Protein AF-A0A8X7CUA0-F1 (afdb_monomer)

Organism: NCBI:txid2747483

Mean predicted aligned error: 17.03 Å

Radius of gyration: 25.64 Å; Cα contacts (8 Å, |Δi|>4): 196; chains: 1; bounding box: 88×48×53 Å

Solvent-accessible surface area (backbone atoms only — not comparable to full-atom values): 8768 Å² total; per-residue (Å²): 138,83,90,80,90,83,84,85,86,85,75,84,90,83,79,78,90,80,83,90,87,76,92,76,75,71,79,76,71,85,79,79,77,91,69,93,74,79,93,72,95,72,93,72,97,65,101,55,66,27,75,86,40,74,37,76,78,20,28,64,32,94,56,76,47,69,24,80,41,60,70,34,45,74,30,96,86,81,43,66,24,52,65,72,42,38,76,38,93,60,38,64,29,53,66,83,41,44,68,19,53,58,49,58,21,56,81,70,40,37,63,29,65,55,27,65,30,49,66,81,34,42,66,44,97,51,48,76,37,65,45,66,126

pLDDT: mean 70.56, std 21.65, range [30.67, 93.25]

Sequence (133 aa):
KYFLVLAVLPCLVLGVSSSQEERQQRYAGAEIIKGSHRFSKSIVQNSWSCNFITCKPGKCCNNDYCCPFPKGKCCPDRKCCPNGTQCCAGSCCPTGQECCGTGCCAKGFRCCGTWCCKKKQTCGAATYTCYGG

Structure (mmCIF, N/CA/C/O backbone):
data_AF-A0A8X7CUA0-F1
#
_entry.id   AF-A0A8X7CUA0-F1
#
loop_
_atom_site.group_PDB
_atom_site.id
_atom_site.type_symbol
_atom_site.label_atom_id
_atom_site.label_alt_id
_atom_site.label_comp_id
_atom_site.label_asym_id
_atom_site.label_entity_id
_atom_site.label_seq_id
_atom_site.pdbx_PDB_ins_code
_atom_site.Cartn_x
_atom_site.Cartn_y
_atom_site.Cartn_z
_atom_site.occupancy
_atom_site.B_iso_or_equiv
_atom_site.auth_seq_id
_atom_site.auth_comp_id
_atom_site.auth_asym_id
_atom_site.auth_atom_id
_atom_site.pdbx_PDB_model_num
ATOM 1 N N . LYS A 1 1 ? -63.153 13.378 -28.329 1.00 38.34 1 LYS A N 1
ATOM 2 C CA . LYS A 1 1 ? -62.336 12.535 -29.238 1.00 38.34 1 LYS A CA 1
ATOM 3 C C . LYS A 1 1 ? -60.895 12.604 -28.744 1.00 38.34 1 LYS A C 1
ATOM 5 O O . LYS A 1 1 ? -60.396 13.705 -28.581 1.00 38.34 1 LYS A O 1
ATOM 10 N N . TYR A 1 2 ? -60.327 11.454 -28.385 1.00 30.67 2 TYR A N 1
ATOM 11 C CA . TYR A 1 2 ? -58.962 11.278 -27.876 1.00 30.67 2 TYR A CA 1
ATOM 12 C C . TYR A 1 2 ? -57.903 11.303 -29.001 1.00 30.67 2 TYR A C 1
ATOM 14 O O . TYR A 1 2 ? -58.249 10.982 -30.136 1.00 30.67 2 TYR A O 1
ATOM 22 N N . PHE A 1 3 ? -56.640 11.538 -28.590 1.00 38.56 3 PHE A N 1
ATOM 23 C CA . PHE A 1 3 ? -55.341 11.298 -29.270 1.00 38.56 3 PHE A CA 1
ATOM 24 C C . PHE A 1 3 ? -54.978 12.251 -30.439 1.00 38.56 3 PHE A C 1
ATOM 26 O O . PHE A 1 3 ? -55.844 12.605 -31.221 1.00 38.56 3 PHE A O 1
ATOM 33 N N . LEU A 1 4 ? -53.739 12.734 -30.644 1.00 36.28 4 LEU A N 1
ATOM 34 C CA . LEU A 1 4 ? -52.402 12.229 -30.295 1.00 36.28 4 LEU A CA 1
ATOM 35 C C . LEU A 1 4 ? -51.344 13.367 -30.426 1.00 36.28 4 LEU A C 1
ATOM 37 O O . LEU A 1 4 ? -51.355 14.091 -31.413 1.00 36.28 4 LEU A O 1
ATOM 41 N N . VAL A 1 5 ? -50.470 13.485 -29.415 1.00 39.50 5 VAL A N 1
ATOM 42 C CA . VAL A 1 5 ? -49.018 13.808 -29.401 1.00 39.50 5 VAL A CA 1
ATOM 43 C C . VAL A 1 5 ? -48.431 14.709 -30.504 1.00 39.50 5 VAL A C 1
ATOM 45 O O . VAL A 1 5 ? -48.441 14.326 -31.664 1.00 39.50 5 VAL A O 1
ATOM 48 N N . LEU A 1 6 ? -47.726 15.781 -30.109 1.00 39.12 6 LEU A N 1
ATOM 49 C CA . LEU A 1 6 ? -46.366 16.082 -30.591 1.00 39.12 6 LEU A CA 1
ATOM 50 C C . LEU A 1 6 ? -45.629 17.031 -29.628 1.00 39.12 6 LEU A C 1
ATOM 52 O O . LEU A 1 6 ? -46.217 17.896 -28.986 1.00 39.12 6 LEU A O 1
ATOM 56 N N . ALA A 1 7 ? -44.338 16.748 -29.490 1.00 39.44 7 ALA A N 1
ATOM 57 C CA . ALA A 1 7 ? -43.413 17.137 -28.438 1.00 39.44 7 ALA A CA 1
ATOM 58 C C . ALA A 1 7 ? -43.254 18.648 -28.203 1.00 39.44 7 ALA A C 1
ATOM 60 O O . ALA A 1 7 ? -43.090 19.438 -29.131 1.00 39.44 7 ALA A O 1
ATOM 61 N N . VAL A 1 8 ? -43.190 19.013 -26.923 1.00 40.44 8 VAL A N 1
ATOM 62 C CA . VAL A 1 8 ? -42.728 20.319 -26.453 1.00 40.44 8 VAL A CA 1
ATOM 63 C C . VAL A 1 8 ? -41.202 20.340 -26.582 1.00 40.44 8 VAL A C 1
ATOM 65 O O . VAL A 1 8 ? -40.504 19.696 -25.803 1.00 40.44 8 VAL A O 1
ATOM 68 N N . LEU A 1 9 ? -40.685 21.061 -27.579 1.00 48.12 9 LEU A N 1
ATOM 69 C CA . LEU A 1 9 ? -39.328 21.606 -27.527 1.00 48.12 9 LEU A CA 1
ATOM 70 C C . LEU A 1 9 ? -39.331 22.827 -26.599 1.00 48.12 9 LEU A C 1
ATOM 72 O O . LEU A 1 9 ? -40.076 23.778 -26.835 1.00 48.12 9 LEU A O 1
ATOM 76 N N . PRO A 1 10 ? -38.485 22.809 -25.566 1.00 47.44 10 PRO A N 1
ATOM 77 C CA . PRO A 1 10 ? -37.616 23.953 -25.289 1.00 47.44 10 PRO A CA 1
ATOM 78 C C . PRO A 1 10 ? -36.246 23.448 -24.795 1.00 47.44 10 PRO A C 1
ATOM 80 O O . PRO A 1 10 ? -36.121 22.359 -24.258 1.00 47.44 10 PRO A O 1
ATOM 83 N N . CYS A 1 11 ? -35.124 24.128 -24.862 1.00 39.81 11 CYS A N 1
ATOM 84 C CA . CYS A 1 11 ? -34.686 25.377 -25.433 1.00 39.81 11 CYS A CA 1
ATOM 85 C C . CYS A 1 11 ? -33.154 25.269 -25.410 1.00 39.81 11 CYS A C 1
ATOM 87 O O . CYS A 1 11 ? -32.57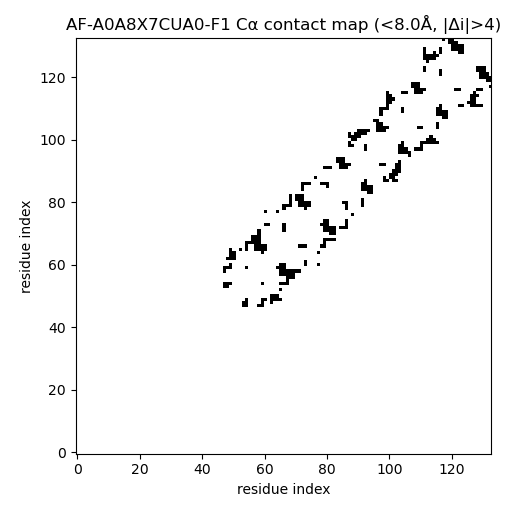7 24.490 -24.651 1.00 39.81 11 CYS A O 1
ATOM 89 N N . LEU A 1 12 ? -32.535 26.069 -26.267 1.00 43.78 12 LEU A N 1
ATOM 90 C CA . LEU A 1 12 ? -31.130 26.446 -26.306 1.00 43.78 12 LEU A CA 1
ATOM 91 C C . LEU A 1 12 ? -30.269 26.063 -25.087 1.00 43.78 12 LEU A C 1
ATOM 93 O O . LEU A 1 12 ? -30.472 26.529 -23.967 1.00 43.78 12 LEU A O 1
ATOM 97 N N . VAL A 1 13 ? -29.211 25.314 -25.387 1.00 43.22 13 VAL A N 1
ATOM 98 C CA . VAL A 1 13 ? -28.041 25.108 -24.536 1.00 43.22 13 VAL A CA 1
ATOM 99 C C . VAL A 1 13 ? -27.336 26.455 -24.323 1.00 43.22 13 VAL A C 1
ATOM 101 O O . VAL A 1 13 ? -26.606 26.927 -25.190 1.00 43.22 13 VAL A O 1
ATOM 104 N N . LEU A 1 14 ? -27.543 27.070 -23.158 1.00 48.09 14 LEU A N 1
ATOM 105 C CA . LEU A 1 14 ? -26.599 28.007 -22.547 1.00 48.09 14 LEU A CA 1
ATOM 106 C C . LEU A 1 14 ? -25.880 27.255 -21.423 1.00 48.09 14 LEU A C 1
ATOM 108 O O . LEU A 1 14 ? -26.391 27.141 -20.313 1.00 48.09 14 LEU A O 1
ATOM 112 N N . GLY A 1 15 ? -24.712 26.696 -21.737 1.00 38.94 15 GLY A N 1
ATOM 113 C CA . GLY A 1 15 ? -23.837 26.020 -20.781 1.00 38.94 15 GLY A CA 1
ATOM 114 C C . GLY A 1 15 ? -22.554 26.815 -20.587 1.00 38.94 15 GLY A C 1
ATOM 115 O O . GLY A 1 15 ? -21.642 26.736 -21.404 1.00 38.94 15 GLY A O 1
ATOM 116 N N . VAL A 1 16 ? -22.521 27.602 -19.514 1.00 38.09 16 VAL A N 1
ATOM 117 C CA . VAL A 1 16 ? -21.341 28.298 -18.998 1.00 38.09 16 VAL A CA 1
ATOM 118 C C . VAL A 1 16 ? -20.294 27.284 -18.520 1.00 38.09 16 VAL A C 1
ATOM 120 O O . VAL A 1 16 ? -20.612 26.243 -17.954 1.00 38.09 16 VAL A O 1
ATOM 123 N N . SER A 1 17 ? -19.042 27.650 -18.767 1.00 47.53 17 SER A N 1
ATOM 124 C CA . SER A 1 17 ? -17.762 27.143 -18.273 1.00 47.53 17 SER A CA 1
ATOM 125 C C . SER A 1 17 ? -17.792 26.359 -16.953 1.00 47.53 17 SER A C 1
ATOM 127 O O . SER A 1 17 ? -18.220 26.890 -15.932 1.00 47.53 17 SER A O 1
ATOM 129 N N . SER A 1 18 ? -17.178 25.172 -16.918 1.00 39.06 18 SER A N 1
ATOM 130 C CA . SER A 1 18 ? -16.205 24.784 -15.875 1.00 39.06 18 SER A CA 1
ATOM 131 C C . SER A 1 18 ? -15.651 23.367 -16.092 1.00 39.06 18 SER A C 1
ATOM 133 O O . SER A 1 18 ? -16.376 22.388 -16.162 1.00 39.06 18 SER A O 1
ATOM 135 N N . SER A 1 19 ? -14.326 23.312 -16.232 1.00 45.03 19 SER A N 1
ATOM 136 C CA . SER A 1 19 ? -13.386 22.399 -15.570 1.00 45.03 19 SER A CA 1
ATOM 137 C C . SER A 1 19 ? -13.763 20.931 -15.281 1.00 45.03 19 SER A C 1
ATOM 139 O O . SER A 1 19 ? -14.554 20.655 -14.393 1.00 45.03 19 SER A O 1
ATOM 141 N N . GLN A 1 20 ? -12.936 20.036 -15.847 1.00 50.25 20 GLN A N 1
ATOM 142 C CA . GLN A 1 20 ? -12.402 18.805 -15.223 1.00 50.25 20 GLN A CA 1
ATOM 143 C C . GLN A 1 20 ? -13.373 17.632 -14.968 1.00 50.25 20 GLN A C 1
ATOM 145 O O . GLN A 1 20 ? -13.850 17.462 -13.859 1.00 50.25 20 GLN A O 1
ATOM 150 N N . GLU A 1 21 ? -13.517 16.738 -15.948 1.00 41.78 21 GLU A N 1
ATOM 151 C CA . GLU A 1 21 ? -13.762 15.284 -15.804 1.00 41.78 21 GLU A CA 1
ATOM 152 C C . GLU A 1 21 ? -13.683 14.704 -17.237 1.00 41.78 21 GLU A C 1
ATOM 154 O O . GLU A 1 21 ? -14.128 15.349 -18.174 1.00 41.78 21 GLU A O 1
ATOM 159 N N . GLU A 1 22 ? -13.042 13.595 -17.599 1.00 39.75 22 GLU A N 1
ATOM 160 C CA . GLU A 1 22 ? -12.642 12.401 -16.876 1.00 39.75 22 GLU A CA 1
ATOM 161 C C . GLU A 1 22 ? -11.324 11.884 -17.485 1.00 39.75 22 GLU A C 1
ATOM 163 O O . GLU A 1 22 ? -11.277 11.421 -18.629 1.00 39.75 22 GLU A O 1
ATOM 168 N N . ARG A 1 23 ? -10.222 11.880 -16.724 1.00 33.84 23 ARG A N 1
ATOM 169 C CA . ARG A 1 23 ? -9.060 11.044 -17.068 1.00 33.84 23 ARG A CA 1
ATOM 170 C C . ARG A 1 23 ? -9.357 9.617 -16.620 1.00 33.84 23 ARG A C 1
ATOM 172 O O . ARG A 1 23 ? -8.696 9.078 -15.736 1.00 33.84 23 ARG A O 1
ATOM 179 N N . GLN A 1 24 ? -10.361 9.003 -17.236 1.00 39.66 24 GLN A N 1
ATOM 180 C CA . GLN A 1 24 ? -10.606 7.578 -17.108 1.00 39.66 24 GLN A CA 1
ATOM 181 C C . GLN A 1 24 ? -9.545 6.853 -17.939 1.00 39.66 24 GLN A C 1
ATOM 183 O O . GLN A 1 24 ? -9.755 6.444 -19.080 1.00 39.66 24 GLN A O 1
ATOM 188 N N . GLN A 1 25 ? -8.343 6.742 -17.370 1.00 40.06 25 GLN A N 1
ATOM 189 C CA . GLN A 1 25 ? -7.322 5.832 -17.865 1.00 40.06 25 GLN A CA 1
ATOM 190 C C . GLN A 1 25 ? -7.816 4.415 -17.599 1.00 40.06 25 GLN A C 1
ATOM 192 O O . GLN A 1 25 ? -7.551 3.809 -16.563 1.00 40.06 25 GLN A O 1
ATOM 197 N N . ARG A 1 26 ? -8.584 3.914 -18.570 1.00 34.75 26 ARG A N 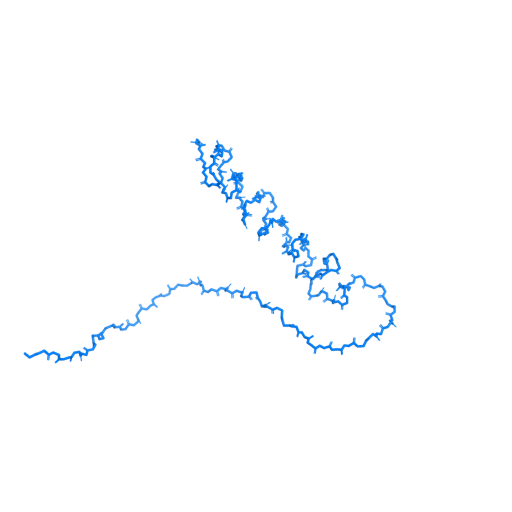1
ATOM 198 C CA . ARG A 1 26 ? -8.809 2.495 -18.790 1.00 34.75 26 ARG A CA 1
ATOM 199 C C . ARG A 1 26 ? -7.446 1.822 -18.715 1.00 34.75 26 ARG A C 1
ATOM 201 O O . ARG A 1 26 ? -6.561 2.104 -19.522 1.00 34.75 26 ARG A O 1
ATOM 208 N N . TYR A 1 27 ? -7.279 0.969 -17.714 1.00 43.19 27 TYR A N 1
ATOM 209 C CA . TYR A 1 27 ? -6.225 -0.026 -17.697 1.00 43.19 27 TYR A CA 1
ATOM 210 C C . TYR A 1 27 ? -6.426 -0.866 -18.951 1.00 43.19 27 TYR A C 1
ATOM 212 O O . TYR A 1 27 ? -7.354 -1.672 -19.024 1.00 43.19 27 TYR A O 1
ATOM 220 N N . ALA A 1 28 ? -5.626 -0.574 -19.975 1.00 37.59 28 ALA A N 1
ATOM 221 C CA . AL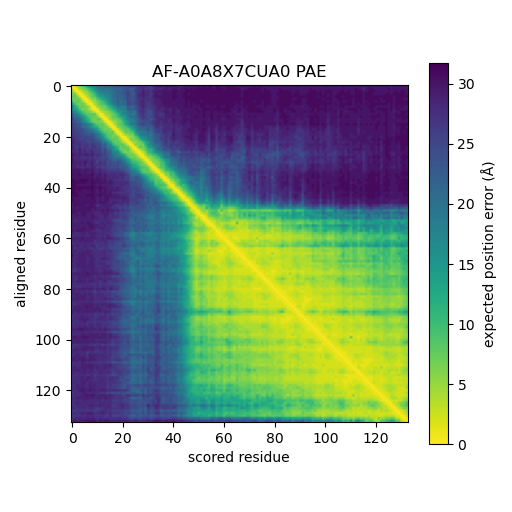A A 1 28 ? -5.608 -1.340 -21.201 1.00 37.59 28 ALA A CA 1
ATOM 222 C C . ALA A 1 28 ? -5.286 -2.781 -20.813 1.00 37.59 28 ALA A C 1
ATOM 224 O O . ALA A 1 28 ? -4.233 -3.068 -20.234 1.00 37.59 28 ALA A O 1
ATOM 225 N N . GLY A 1 29 ? -6.258 -3.655 -21.072 1.00 38.59 29 GLY A N 1
ATOM 226 C CA . GLY A 1 29 ? -6.067 -5.089 -21.032 1.00 38.59 29 GLY A CA 1
ATOM 227 C C . GLY A 1 29 ? -4.852 -5.455 -21.873 1.00 38.59 29 GLY A C 1
ATOM 228 O O . GLY A 1 29 ? -4.531 -4.796 -22.860 1.00 38.59 29 GLY A O 1
ATOM 229 N N . ALA A 1 30 ? -4.156 -6.489 -21.427 1.00 50.97 30 ALA A N 1
ATOM 230 C CA . ALA A 1 30 ? -3.043 -7.064 -22.147 1.00 50.97 30 ALA A CA 1
ATOM 231 C C . ALA A 1 30 ? -3.458 -7.394 -23.591 1.00 50.97 30 ALA A C 1
ATOM 233 O O . ALA A 1 30 ? -4.225 -8.328 -23.821 1.00 50.97 30 ALA A O 1
ATOM 234 N N . GLU A 1 31 ? -2.927 -6.660 -24.568 1.00 41.03 31 GLU A N 1
ATOM 235 C CA . GLU A 1 31 ? -2.839 -7.179 -25.927 1.00 41.03 31 GLU A CA 1
ATOM 236 C C . GLU A 1 31 ? -1.729 -8.230 -25.934 1.00 41.03 31 GLU A C 1
ATOM 238 O O . GLU A 1 31 ? -0.537 -7.936 -25.827 1.00 41.03 31 GLU A O 1
ATOM 243 N N . ILE A 1 32 ? -2.147 -9.494 -25.986 1.00 44.38 32 ILE A N 1
ATOM 244 C CA . ILE A 1 32 ? -1.258 -10.636 -26.158 1.00 44.38 32 ILE A CA 1
ATOM 245 C C . ILE A 1 32 ? -0.706 -10.549 -27.581 1.00 44.38 32 ILE A C 1
ATOM 247 O O . ILE A 1 32 ? -1.364 -10.952 -28.541 1.00 44.38 32 ILE A O 1
ATOM 251 N N . ILE A 1 33 ? 0.509 -10.022 -27.726 1.00 51.19 33 ILE A N 1
ATOM 252 C CA . ILE A 1 33 ? 1.235 -10.069 -28.994 1.00 51.19 33 ILE A CA 1
ATOM 253 C C . ILE A 1 33 ? 1.558 -11.545 -29.268 1.00 51.19 33 ILE A C 1
ATOM 255 O O . ILE A 1 33 ? 2.478 -12.120 -28.685 1.00 51.19 33 ILE A O 1
ATOM 259 N N . LYS A 1 34 ? 0.779 -12.181 -30.153 1.00 45.09 34 LYS A N 1
ATOM 260 C CA . LYS A 1 34 ? 1.123 -13.468 -30.773 1.00 45.09 34 LYS A CA 1
ATOM 261 C C . LYS A 1 34 ? 2.330 -13.244 -31.688 1.00 45.09 34 LYS A C 1
ATOM 263 O O . LYS A 1 34 ? 2.177 -12.987 -32.875 1.00 45.09 34 LYS A O 1
ATOM 268 N N . GLY A 1 35 ? 3.530 -13.314 -31.120 1.00 37.78 35 GLY A N 1
ATOM 269 C CA . GLY A 1 35 ? 4.794 -13.195 -31.841 1.00 37.78 35 GLY A CA 1
ATOM 270 C C . GLY A 1 35 ? 5.742 -14.310 -31.429 1.00 37.78 35 GLY A C 1
ATOM 271 O O . GLY A 1 35 ? 6.434 -14.209 -30.422 1.00 37.78 35 GLY A O 1
ATOM 272 N N . SER A 1 36 ? 5.745 -15.391 -32.203 1.00 53.53 36 SER A N 1
ATOM 273 C CA . SER A 1 36 ? 6.690 -16.499 -32.083 1.00 53.53 36 SER A CA 1
ATOM 274 C C . SER A 1 36 ? 8.104 -16.010 -32.410 1.00 53.53 36 SER A C 1
ATOM 276 O O . SER A 1 36 ? 8.382 -15.694 -33.563 1.00 53.53 36 SER A O 1
ATOM 278 N N . HIS A 1 37 ? 9.008 -15.956 -31.426 1.00 40.59 37 HIS A N 1
ATOM 279 C CA . HIS A 1 37 ? 10.431 -15.719 -31.681 1.00 40.59 37 HIS A CA 1
ATOM 280 C C . HIS A 1 37 ? 11.314 -16.738 -30.956 1.00 40.59 37 HIS A C 1
ATOM 282 O O . HIS A 1 37 ? 11.559 -16.682 -29.755 1.00 40.59 37 HIS A O 1
ATOM 288 N N . ARG A 1 38 ? 11.753 -17.693 -31.782 1.00 39.75 38 ARG A N 1
ATOM 289 C CA . ARG A 1 38 ? 13.009 -18.451 -31.785 1.00 39.75 38 ARG A CA 1
ATOM 290 C C . ARG A 1 38 ? 13.976 -18.143 -30.634 1.00 39.75 38 ARG A C 1
ATOM 292 O O . ARG A 1 38 ? 14.546 -17.058 -30.550 1.00 39.75 38 ARG A O 1
ATOM 299 N N . PHE A 1 39 ? 14.240 -19.183 -29.843 1.00 53.53 39 PHE A N 1
ATOM 300 C CA . PHE A 1 39 ? 15.408 -19.315 -28.979 1.00 53.53 39 PHE A CA 1
ATOM 301 C C . PHE A 1 39 ? 16.682 -18.865 -29.706 1.00 53.53 39 PHE A C 1
ATOM 303 O O . PHE A 1 39 ? 17.072 -19.468 -30.705 1.00 53.53 39 PHE A O 1
ATOM 310 N N . SER A 1 40 ? 17.368 -17.869 -29.152 1.00 43.94 40 SER A N 1
ATOM 311 C CA . SER A 1 40 ? 18.792 -17.678 -29.399 1.00 43.94 40 SER A CA 1
ATOM 312 C C . SER A 1 40 ? 19.502 -17.581 -28.056 1.00 43.94 40 SER A C 1
ATOM 314 O O . SER A 1 40 ? 19.373 -16.602 -27.323 1.00 43.94 40 SER A O 1
ATOM 316 N N . LYS A 1 41 ? 20.217 -18.657 -27.709 1.00 58.59 41 LYS A N 1
ATOM 317 C CA . LYS A 1 41 ? 21.228 -18.658 -26.651 1.00 58.59 41 LYS A CA 1
ATOM 318 C C . LYS A 1 41 ? 22.331 -17.695 -27.091 1.00 58.59 41 LYS A C 1
ATOM 320 O O . LYS A 1 41 ? 23.109 -18.026 -27.978 1.00 58.59 41 LYS A O 1
ATOM 325 N N . SER A 1 42 ? 22.418 -16.523 -26.473 1.00 44.62 42 SER A N 1
ATOM 326 C CA . SER A 1 42 ? 23.632 -15.707 -26.488 1.00 44.62 42 SER A CA 1
ATOM 327 C C . SER A 1 42 ? 23.723 -14.883 -25.212 1.00 44.62 42 SER A C 1
ATOM 329 O O . SER A 1 42 ? 22.792 -14.200 -24.797 1.00 44.62 42 SER A O 1
ATOM 331 N N . ILE A 1 43 ? 24.866 -15.062 -24.568 1.00 54.06 43 ILE A N 1
ATOM 332 C CA . ILE A 1 43 ? 25.288 -14.555 -23.274 1.00 54.06 43 ILE A CA 1
ATOM 333 C C . ILE A 1 43 ? 25.495 -13.042 -23.369 1.00 54.06 43 ILE A C 1
ATOM 335 O O . ILE A 1 43 ? 26.440 -12.609 -24.013 1.00 54.06 43 ILE A O 1
ATOM 339 N N . VAL A 1 44 ? 24.662 -12.261 -22.677 1.00 39.81 44 VAL A N 1
ATOM 340 C CA . VAL A 1 44 ? 25.087 -11.037 -21.981 1.00 39.81 44 VAL A CA 1
ATOM 341 C C . VAL A 1 44 ? 24.266 -10.953 -20.693 1.00 39.81 44 VAL A C 1
ATOM 343 O O . VAL A 1 44 ? 23.048 -10.790 -20.712 1.00 39.81 44 VAL A O 1
ATOM 346 N N . GLN A 1 45 ? 24.929 -11.129 -19.551 1.00 43.06 45 GLN A N 1
ATOM 347 C CA . GLN A 1 45 ? 24.378 -10.764 -18.252 1.00 43.06 45 GLN A CA 1
ATOM 348 C C . GLN A 1 45 ? 24.309 -9.239 -18.182 1.00 43.06 45 GLN A C 1
ATOM 350 O O . GLN A 1 45 ? 25.236 -8.570 -17.738 1.00 43.06 45 GLN A O 1
ATOM 355 N N . ASN A 1 46 ? 23.195 -8.670 -18.612 1.00 40.12 46 ASN A N 1
ATOM 356 C CA . ASN A 1 46 ? 22.790 -7.341 -18.199 1.00 40.12 46 ASN A CA 1
ATOM 357 C C . ASN A 1 46 ? 21.359 -7.433 -17.665 1.00 40.12 46 ASN A C 1
ATOM 359 O O . ASN A 1 46 ? 20.402 -7.776 -18.352 1.00 40.12 46 ASN A O 1
ATOM 363 N N . SER A 1 47 ? 21.294 -7.186 -16.362 1.00 46.19 47 SER A N 1
ATOM 364 C CA . SER A 1 47 ? 20.212 -7.344 -15.395 1.00 46.19 47 SER A CA 1
ATOM 365 C C . SER A 1 47 ? 18.918 -6.574 -15.733 1.00 46.19 47 SER A C 1
ATOM 367 O O . SER A 1 47 ? 18.520 -5.685 -14.984 1.00 46.19 47 SER A O 1
ATOM 369 N N . TRP A 1 48 ? 18.259 -6.885 -16.855 1.00 54.12 48 TRP A N 1
ATOM 370 C CA . TRP A 1 48 ? 17.062 -6.162 -17.331 1.00 54.12 48 TRP A CA 1
ATOM 371 C C . TRP A 1 48 ? 15.930 -7.057 -17.863 1.00 54.12 48 TRP A C 1
ATOM 373 O O . TRP A 1 48 ? 14.868 -6.543 -18.221 1.00 54.12 48 TRP A O 1
ATOM 383 N N . SER A 1 49 ? 16.131 -8.374 -17.915 1.00 57.47 49 SER A N 1
ATOM 384 C CA . SER A 1 49 ? 15.163 -9.322 -18.478 1.00 57.47 49 SER A CA 1
ATOM 385 C C . SER A 1 49 ? 14.302 -9.942 -17.380 1.00 57.47 49 SER A C 1
ATOM 387 O O . SER A 1 49 ? 14.796 -10.680 -16.533 1.00 57.47 49 SER A O 1
ATOM 389 N N . CYS A 1 50 ? 13.003 -9.660 -17.416 1.00 73.69 50 CYS A N 1
ATOM 390 C CA . CYS A 1 50 ? 11.983 -10.252 -16.561 1.00 73.69 50 CYS A CA 1
ATOM 391 C C . CYS A 1 50 ? 11.331 -11.421 -17.296 1.00 73.69 50 CYS A C 1
ATOM 393 O O . CYS A 1 50 ? 10.487 -11.180 -18.150 1.00 73.69 50 CYS A O 1
ATOM 395 N N . ASN A 1 51 ? 11.752 -12.663 -17.035 1.00 70.19 51 ASN A N 1
ATOM 396 C CA . ASN A 1 51 ? 11.229 -13.854 -17.732 1.00 70.19 51 ASN A CA 1
ATOM 397 C C . ASN A 1 51 ? 11.111 -13.637 -19.254 1.00 70.19 51 ASN A C 1
ATOM 399 O O . ASN A 1 51 ? 10.042 -13.766 -19.841 1.00 70.19 51 ASN A O 1
ATOM 403 N N . PHE A 1 52 ? 12.216 -13.205 -19.874 1.00 67.25 52 PHE A N 1
ATOM 404 C CA . PHE A 1 52 ? 12.324 -12.888 -21.309 1.00 67.25 52 PHE A CA 1
ATOM 405 C C . PHE A 1 52 ? 11.629 -11.590 -21.785 1.00 67.25 52 PHE A C 1
ATOM 407 O O . PHE A 1 52 ? 11.740 -11.244 -22.959 1.00 67.25 52 PHE A O 1
ATOM 414 N N . ILE A 1 53 ? 11.001 -10.816 -20.893 1.00 74.25 53 ILE A N 1
ATOM 415 C CA . ILE A 1 53 ? 10.386 -9.508 -21.180 1.00 74.25 53 ILE A CA 1
ATOM 416 C C . ILE A 1 53 ? 11.296 -8.372 -20.692 1.00 74.25 53 ILE A C 1
ATOM 418 O O . ILE A 1 53 ? 11.759 -8.367 -19.552 1.00 74.25 53 ILE A O 1
ATOM 422 N N . THR A 1 54 ? 11.534 -7.363 -21.533 1.00 79.75 54 THR A N 1
ATOM 423 C CA . THR A 1 54 ? 12.260 -6.147 -21.128 1.00 79.75 54 THR A CA 1
ATOM 424 C C . THR A 1 54 ? 11.289 -5.126 -20.535 1.00 79.75 54 THR A C 1
ATOM 426 O O . THR A 1 54 ? 10.463 -4.562 -21.249 1.00 79.75 54 THR A O 1
ATOM 429 N N . CYS A 1 55 ? 11.403 -4.838 -19.237 1.00 75.62 55 CYS A N 1
ATOM 430 C CA . CYS A 1 55 ? 10.586 -3.814 -18.584 1.00 75.62 55 CYS A CA 1
ATOM 431 C C . CYS A 1 55 ? 11.232 -2.429 -18.777 1.00 75.62 55 CYS A C 1
ATOM 433 O O . CYS A 1 55 ? 12.138 -2.069 -18.034 1.00 75.62 55 CYS A O 1
ATOM 435 N N . LYS A 1 56 ? 10.789 -1.631 -19.757 1.00 80.56 56 LYS A N 1
ATOM 436 C CA . LYS A 1 56 ? 11.219 -0.226 -19.936 1.00 80.56 56 LYS A CA 1
ATOM 437 C C . LYS A 1 56 ? 9.995 0.684 -20.099 1.00 80.56 56 LYS A C 1
ATOM 439 O O . LYS A 1 56 ? 9.118 0.326 -20.878 1.00 80.56 56 LYS A O 1
ATOM 444 N N . PRO A 1 57 ? 9.896 1.825 -19.384 1.00 77.56 57 PRO A N 1
ATOM 445 C CA . PRO A 1 57 ? 10.818 2.389 -18.379 1.00 77.56 57 PRO A CA 1
ATOM 446 C C . PRO A 1 57 ? 10.685 1.746 -16.978 1.00 77.56 57 PRO A C 1
ATOM 448 O O . PRO A 1 57 ? 11.013 2.364 -15.969 1.00 77.56 57 PRO A O 1
ATOM 451 N N . GLY A 1 58 ? 10.145 0.530 -16.910 1.00 82.62 58 GLY A N 1
ATOM 452 C CA . GLY A 1 58 ? 9.784 -0.157 -15.678 1.00 82.62 58 GLY A CA 1
ATOM 453 C C . GLY A 1 58 ? 10.908 -0.910 -14.959 1.00 82.62 58 GLY A C 1
ATOM 454 O O . GLY A 1 58 ? 12.076 -0.827 -15.320 1.00 82.62 58 GLY A O 1
ATOM 455 N N . LYS A 1 59 ? 10.534 -1.692 -13.940 1.00 86.06 59 LYS A N 1
ATOM 456 C CA . LYS A 1 59 ? 11.413 -2.670 -13.275 1.00 86.06 59 LYS A CA 1
ATOM 457 C C . LYS A 1 59 ? 10.781 -4.059 -13.258 1.00 86.06 59 LYS A C 1
ATOM 459 O O . LYS A 1 59 ? 9.559 -4.177 -13.246 1.00 86.06 59 LYS A O 1
ATOM 464 N N . CYS A 1 60 ? 11.599 -5.102 -13.216 1.00 86.50 60 CYS A N 1
ATOM 465 C CA . CYS A 1 60 ? 11.109 -6.469 -13.065 1.00 86.50 60 CYS A CA 1
ATOM 466 C C . CYS A 1 60 ? 10.721 -6.766 -11.610 1.00 86.50 60 CYS A C 1
ATOM 468 O O . CYS A 1 60 ? 11.449 -6.403 -10.684 1.00 86.50 60 CYS A O 1
ATOM 470 N N . CYS A 1 61 ? 9.588 -7.439 -11.418 1.00 86.75 61 CYS A N 1
ATOM 471 C CA . CYS A 1 61 ? 9.117 -7.919 -10.127 1.00 86.75 61 CYS A CA 1
ATOM 472 C C . CYS A 1 61 ? 9.083 -9.446 -10.108 1.00 86.75 61 CYS A C 1
ATOM 474 O O . CYS A 1 61 ? 8.423 -10.053 -10.950 1.00 86.75 61 CYS A O 1
ATOM 476 N N . ASN A 1 62 ? 9.793 -10.046 -9.144 1.00 83.25 62 ASN A N 1
ATOM 477 C CA . ASN A 1 62 ? 9.869 -11.494 -8.899 1.00 83.25 62 ASN A CA 1
ATOM 478 C C . ASN A 1 62 ? 10.151 -12.359 -10.144 1.00 83.25 62 ASN A C 1
ATOM 480 O O . ASN A 1 62 ? 9.808 -13.530 -10.153 1.00 83.25 62 ASN A O 1
ATOM 484 N N . ASN A 1 63 ? 10.769 -11.808 -11.197 1.00 78.69 63 ASN A N 1
ATOM 485 C CA . ASN A 1 63 ? 10.915 -12.485 -12.493 1.00 78.69 63 ASN A CA 1
ATOM 486 C C . ASN A 1 63 ? 9.581 -12.989 -13.079 1.00 78.69 63 ASN A C 1
ATOM 488 O O . ASN A 1 63 ? 9.559 -13.984 -13.791 1.00 78.69 63 ASN A O 1
ATOM 492 N N . ASP A 1 64 ? 8.475 -12.302 -12.795 1.00 81.62 64 ASP A N 1
ATOM 493 C CA . ASP A 1 64 ? 7.125 -12.726 -13.185 1.00 81.62 64 ASP A CA 1
ATOM 494 C C . ASP A 1 64 ? 6.370 -11.652 -13.971 1.00 81.62 64 ASP A C 1
ATOM 496 O O . ASP A 1 64 ? 5.584 -11.966 -14.862 1.00 81.62 64 ASP A O 1
ATOM 500 N N . TYR A 1 65 ? 6.555 -10.377 -13.619 1.00 84.62 65 TYR A N 1
ATOM 501 C CA . TYR A 1 65 ? 5.811 -9.276 -14.225 1.00 84.62 65 TYR A CA 1
ATOM 502 C C . TYR A 1 65 ? 6.591 -7.960 -14.187 1.00 84.62 65 TYR A C 1
ATOM 504 O O . TYR A 1 65 ? 7.480 -7.747 -13.358 1.00 84.62 65 TYR A O 1
ATOM 512 N N . CYS A 1 66 ? 6.235 -7.050 -15.093 1.00 86.81 66 CYS A N 1
ATOM 513 C CA . CYS A 1 66 ? 6.843 -5.730 -15.178 1.00 86.81 66 CYS A CA 1
ATOM 514 C C . CYS A 1 66 ? 6.074 -4.695 -14.359 1.00 86.81 66 CYS A C 1
ATOM 516 O O . CYS A 1 66 ? 4.868 -4.509 -14.505 1.00 86.81 66 CYS A O 1
ATOM 518 N N . CYS A 1 67 ? 6.814 -3.948 -13.553 1.00 87.75 67 CYS A N 1
ATOM 519 C CA . CYS A 1 67 ? 6.344 -2.764 -12.864 1.00 87.75 67 CYS A CA 1
ATOM 520 C C . CYS A 1 67 ? 6.543 -1.536 -13.747 1.00 87.75 67 CYS A C 1
ATOM 522 O O . CYS A 1 67 ? 7.689 -1.274 -14.102 1.00 87.75 67 CYS A O 1
ATOM 524 N N . PRO A 1 68 ? 5.518 -0.724 -14.049 1.00 85.50 68 PRO A N 1
ATOM 525 C CA . PRO A 1 68 ? 5.698 0.473 -14.876 1.00 85.50 68 PRO A CA 1
ATOM 526 C C . PRO A 1 68 ? 6.519 1.568 -14.174 1.00 85.50 68 PRO A C 1
ATOM 528 O O . PRO A 1 68 ? 7.028 2.477 -14.823 1.00 85.50 68 PRO A O 1
ATOM 531 N N . PHE A 1 69 ? 6.674 1.483 -12.850 1.00 86.12 69 PHE A N 1
ATOM 532 C CA . PHE A 1 69 ? 7.421 2.447 -12.051 1.00 86.12 69 PHE A CA 1
ATOM 533 C C . PHE A 1 69 ? 8.865 1.967 -11.821 1.00 86.12 69 PHE A C 1
ATOM 535 O O . PHE A 1 69 ? 9.057 1.022 -11.051 1.00 86.12 69 PHE A O 1
ATOM 542 N N . PRO A 1 70 ? 9.896 2.640 -12.368 1.00 83.81 70 PRO A N 1
ATOM 543 C CA . PRO A 1 70 ? 11.292 2.221 -12.188 1.00 83.81 70 PRO A CA 1
ATOM 544 C C . PRO A 1 70 ? 11.719 2.222 -10.716 1.00 83.81 70 PRO A C 1
ATOM 546 O O . PRO A 1 70 ? 12.457 1.351 -10.268 1.00 83.81 70 PRO A O 1
ATOM 549 N N . LYS A 1 71 ? 11.204 3.182 -9.937 1.00 86.12 71 LYS A N 1
ATOM 550 C CA . LYS A 1 71 ? 11.432 3.306 -8.487 1.00 86.12 71 LYS A CA 1
ATOM 551 C C . LYS A 1 71 ? 10.251 2.801 -7.645 1.00 86.12 71 LYS A C 1
ATOM 553 O O . LYS A 1 71 ? 10.181 3.097 -6.456 1.00 86.12 71 LYS A O 1
ATOM 558 N N . GLY A 1 72 ? 9.286 2.111 -8.256 1.00 86.19 72 GLY A N 1
ATOM 559 C CA . GLY A 1 72 ? 8.128 1.573 -7.541 1.00 86.19 72 GLY A CA 1
ATOM 560 C C . GLY A 1 72 ? 8.479 0.372 -6.669 1.00 86.19 72 GLY A C 1
ATOM 561 O O . GLY A 1 72 ? 9.609 -0.116 -6.676 1.00 86.19 72 GLY A O 1
ATOM 562 N N . LYS A 1 73 ? 7.498 -0.145 -5.933 1.00 88.50 73 LYS A N 1
ATOM 563 C CA . 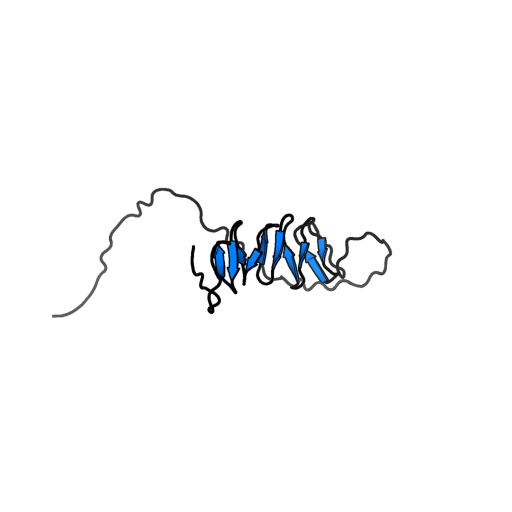LYS A 1 73 ? 7.580 -1.385 -5.153 1.00 88.50 73 LYS A CA 1
ATOM 564 C C . LYS A 1 73 ? 6.750 -2.483 -5.814 1.00 88.50 73 LYS A C 1
ATOM 566 O O . LYS A 1 73 ? 5.686 -2.213 -6.367 1.00 88.50 73 LYS A O 1
ATOM 571 N N . CYS A 1 74 ? 7.266 -3.707 -5.742 1.00 89.19 74 CYS A N 1
ATOM 572 C CA . CYS A 1 74 ? 6.558 -4.908 -6.172 1.00 89.19 74 CYS A CA 1
ATOM 573 C C . CYS A 1 74 ? 5.678 -5.381 -5.021 1.00 89.19 74 CYS A C 1
ATOM 575 O O . CYS A 1 74 ? 6.163 -5.471 -3.893 1.00 89.19 74 CYS A O 1
ATOM 577 N N . CYS A 1 75 ? 4.413 -5.659 -5.302 1.00 88.88 75 CYS A N 1
ATOM 578 C CA . CYS A 1 75 ? 3.454 -6.147 -4.322 1.00 88.88 75 CYS A CA 1
ATOM 579 C C . CYS A 1 75 ? 3.150 -7.631 -4.551 1.00 88.88 75 CYS A C 1
ATOM 581 O O . CYS A 1 75 ? 3.195 -8.078 -5.697 1.00 88.88 75 CYS A O 1
ATOM 583 N N . PRO A 1 76 ? 2.802 -8.386 -3.495 1.00 82.88 76 PRO A N 1
ATOM 584 C CA . PRO A 1 76 ? 2.562 -9.827 -3.593 1.00 82.88 76 PRO A CA 1
ATOM 585 C C . PRO A 1 76 ? 1.470 -10.197 -4.612 1.00 82.88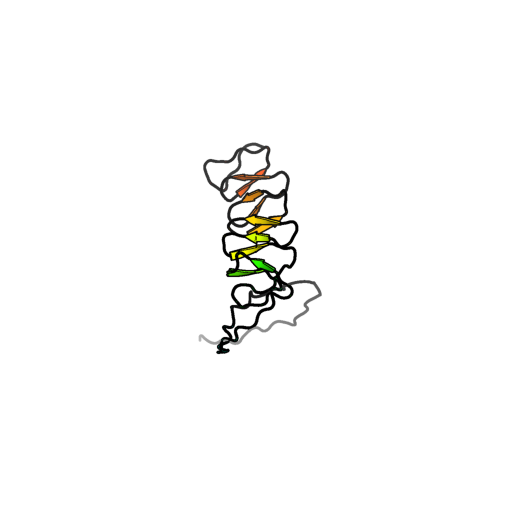 76 PRO A C 1
ATOM 587 O O . PRO A 1 76 ? 1.636 -11.160 -5.353 1.00 82.88 76 PRO A O 1
ATOM 590 N N . ASP A 1 77 ? 0.421 -9.383 -4.757 1.00 83.56 77 ASP A N 1
ATOM 591 C CA . ASP A 1 77 ? -0.703 -9.626 -5.681 1.00 83.56 77 ASP A CA 1
ATOM 592 C C . ASP A 1 77 ? -0.413 -9.277 -7.152 1.00 83.56 77 ASP A C 1
ATOM 594 O O . ASP A 1 77 ? -1.295 -8.816 -7.877 1.00 83.56 77 ASP A O 1
ATOM 598 N N . ARG A 1 78 ? 0.845 -9.399 -7.596 1.00 82.69 78 ARG A N 1
ATOM 599 C CA . ARG A 1 78 ? 1.313 -8.955 -8.928 1.00 82.69 78 ARG A CA 1
ATOM 600 C C . ARG A 1 78 ? 0.989 -7.483 -9.235 1.00 82.69 78 ARG A C 1
ATOM 602 O O . ARG A 1 78 ? 0.940 -7.057 -10.387 1.00 82.69 78 ARG A O 1
ATOM 609 N N . LYS A 1 79 ? 0.788 -6.681 -8.186 1.00 85.50 79 LYS A N 1
ATOM 610 C CA . LYS A 1 79 ? 0.552 -5.238 -8.271 1.00 85.50 79 LYS A CA 1
ATOM 611 C C . LYS A 1 79 ? 1.861 -4.472 -8.176 1.00 85.50 79 LYS A C 1
ATOM 613 O O . LYS A 1 79 ? 2.897 -4.984 -7.736 1.00 85.50 79 LYS A O 1
ATOM 618 N N . CYS A 1 80 ? 1.783 -3.214 -8.581 1.00 89.25 80 CYS A N 1
ATOM 619 C CA . CYS A 1 80 ? 2.896 -2.295 -8.539 1.00 89.25 80 CYS A CA 1
ATOM 620 C C . CYS A 1 80 ? 2.489 -0.958 -7.965 1.00 89.25 80 CYS A C 1
ATOM 622 O O . CYS A 1 80 ? 1.571 -0.311 -8.462 1.00 89.25 80 CYS A O 1
ATOM 624 N N . CYS A 1 81 ? 3.223 -0.544 -6.942 1.00 91.31 81 CYS A N 1
ATOM 625 C CA . CYS A 1 81 ? 2.960 0.689 -6.232 1.00 91.31 81 CYS A CA 1
ATOM 626 C C . CYS A 1 81 ? 4.059 1.717 -6.518 1.00 91.31 81 CYS A C 1
ATOM 628 O O . CYS A 1 81 ? 5.239 1.352 -6.549 1.00 91.31 81 CYS A O 1
ATOM 630 N N . PRO A 1 82 ? 3.715 2.992 -6.763 1.00 90.44 82 PRO A N 1
ATOM 631 C CA . PRO A 1 82 ? 4.704 4.028 -7.032 1.00 90.44 82 PRO A CA 1
ATOM 632 C C . PRO A 1 82 ? 5.607 4.269 -5.815 1.00 90.44 82 PRO A C 1
ATOM 634 O O . PRO A 1 82 ? 5.317 3.852 -4.690 1.00 90.44 82 PRO A O 1
ATOM 637 N N . ASN A 1 83 ? 6.728 4.957 -6.025 1.00 89.38 83 ASN A N 1
ATOM 638 C CA . ASN A 1 83 ? 7.597 5.325 -4.909 1.00 89.38 83 ASN A CA 1
ATOM 639 C C . ASN A 1 83 ? 6.831 6.191 -3.885 1.00 89.38 83 ASN A C 1
ATOM 641 O O . ASN A 1 83 ? 5.909 6.919 -4.242 1.00 89.38 83 ASN A O 1
ATOM 645 N N . GLY A 1 84 ? 7.193 6.088 -2.608 1.00 88.38 84 GLY A N 1
ATOM 646 C CA . GLY A 1 84 ? 6.512 6.778 -1.514 1.00 88.38 84 GLY A CA 1
ATOM 647 C C . GLY A 1 84 ? 5.218 6.105 -1.058 1.00 88.38 84 GLY A C 1
ATOM 648 O O . GLY A 1 84 ? 4.593 6.590 -0.117 1.00 88.38 84 GLY A O 1
ATOM 649 N N . THR A 1 85 ? 4.842 4.965 -1.643 1.00 91.50 85 THR A N 1
ATOM 650 C CA . THR A 1 85 ? 3.676 4.176 -1.221 1.00 91.50 85 THR A CA 1
ATOM 651 C C . THR A 1 85 ? 4.069 2.792 -0.680 1.00 91.50 85 THR A C 1
ATOM 653 O O . THR A 1 85 ? 5.234 2.370 -0.734 1.00 91.50 85 THR A O 1
ATOM 656 N N . GLN A 1 86 ? 3.097 2.098 -0.097 1.00 89.88 86 GLN A N 1
ATOM 657 C CA . GLN A 1 86 ? 3.169 0.735 0.411 1.00 89.88 86 GLN A CA 1
ATOM 658 C C . GLN A 1 86 ? 2.078 -0.118 -0.241 1.00 89.88 86 GLN A C 1
ATOM 660 O O . GLN A 1 86 ? 1.042 0.398 -0.661 1.00 89.88 86 GLN A O 1
ATOM 665 N N . CYS A 1 87 ? 2.328 -1.420 -0.317 1.00 89.81 87 CYS A N 1
ATOM 666 C CA . CYS A 1 87 ? 1.383 -2.383 -0.858 1.00 89.81 87 CYS A CA 1
ATOM 667 C C . CYS A 1 87 ? 0.303 -2.698 0.179 1.00 89.81 87 CYS A C 1
ATOM 669 O O . CYS A 1 87 ? 0.627 -3.133 1.280 1.00 89.81 87 CYS A O 1
ATOM 671 N N . CYS A 1 88 ? -0.959 -2.526 -0.196 1.00 89.81 88 CYS A N 1
ATOM 672 C CA . CYS A 1 88 ? -2.116 -3.001 0.553 1.00 89.81 88 CYS A CA 1
ATOM 673 C C . CYS A 1 88 ? -2.914 -3.972 -0.328 1.00 89.81 88 CYS A C 1
ATOM 675 O O . CYS A 1 88 ? -2.773 -3.958 -1.552 1.00 89.81 88 CYS A O 1
ATOM 677 N N . ALA A 1 89 ? -3.777 -4.790 0.279 1.00 82.62 89 ALA A N 1
ATOM 678 C CA . ALA A 1 89 ? -4.538 -5.821 -0.436 1.00 82.62 89 ALA A CA 1
ATOM 679 C C . ALA A 1 89 ? -5.283 -5.264 -1.672 1.00 82.62 89 ALA A C 1
ATOM 681 O O . ALA A 1 89 ? -5.197 -5.794 -2.784 1.00 82.62 89 ALA A O 1
ATOM 682 N N . GLY A 1 90 ? -5.974 -4.130 -1.512 1.00 77.50 90 GLY A N 1
ATOM 683 C CA . GLY A 1 90 ? -6.706 -3.488 -2.607 1.00 77.50 90 GLY A CA 1
ATOM 684 C C . GLY A 1 90 ? -5.895 -2.488 -3.428 1.00 77.50 90 GLY A C 1
ATOM 685 O O . GLY A 1 90 ? -6.068 -2.431 -4.646 1.00 77.50 9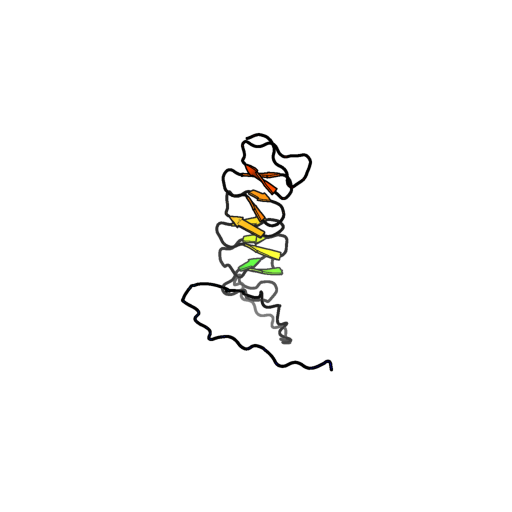0 GLY A O 1
ATOM 686 N N . SER A 1 91 ? -5.003 -1.729 -2.795 1.00 86.56 91 SER A N 1
ATOM 687 C CA . SER A 1 91 ? -4.465 -0.483 -3.352 1.00 86.56 91 SER A CA 1
ATOM 688 C C . SER A 1 91 ? -3.045 -0.166 -2.875 1.00 86.56 91 SER A C 1
ATOM 690 O O . SER A 1 91 ? -2.423 -0.918 -2.126 1.00 86.56 91 SER A O 1
ATOM 692 N N . CYS A 1 92 ? -2.516 0.960 -3.347 1.00 91.38 92 CYS A N 1
ATOM 693 C CA . CYS A 1 92 ? -1.229 1.497 -2.933 1.00 91.38 92 CYS A CA 1
ATOM 694 C C . CYS A 1 92 ? -1.452 2.676 -1.995 1.00 91.38 92 CYS A C 1
ATOM 696 O O . CYS A 1 92 ? -1.929 3.723 -2.434 1.00 91.38 92 CYS A O 1
ATOM 698 N N . CYS A 1 93 ? -1.074 2.533 -0.728 1.00 92.38 93 CYS A N 1
ATOM 699 C CA . CYS A 1 93 ? -1.257 3.603 0.246 1.00 92.38 93 CYS A CA 1
ATOM 700 C C . CYS A 1 93 ? 0.007 4.433 0.420 1.00 92.38 93 CYS A C 1
ATOM 702 O O . CYS A 1 93 ? 1.096 3.865 0.466 1.00 92.38 93 CYS A O 1
ATOM 704 N N . PRO A 1 94 ? -0.089 5.764 0.561 1.00 92.19 94 PRO A N 1
ATOM 705 C CA . PRO A 1 94 ? 1.049 6.587 0.946 1.00 92.19 94 PRO A CA 1
ATOM 706 C C . PRO A 1 94 ? 1.743 6.027 2.190 1.00 92.19 94 PRO A C 1
ATOM 708 O O . PRO A 1 94 ? 1.107 5.520 3.117 1.00 92.19 94 PRO A O 1
ATOM 711 N N . THR A 1 95 ? 3.068 6.110 2.217 1.00 87.38 95 THR A N 1
ATOM 712 C CA . THR A 1 95 ? 3.845 5.653 3.371 1.00 87.38 95 THR A CA 1
ATOM 713 C C . THR A 1 95 ? 3.445 6.476 4.600 1.00 87.38 95 THR A C 1
ATOM 715 O O . THR A 1 95 ? 3.394 7.705 4.546 1.00 87.38 95 THR A O 1
ATOM 718 N N . GLY A 1 96 ? 3.125 5.799 5.705 1.00 84.19 96 GLY A N 1
ATOM 719 C CA . GLY A 1 96 ? 2.617 6.427 6.931 1.00 84.19 96 GLY A CA 1
ATOM 720 C C . GLY A 1 96 ? 1.093 6.588 6.997 1.00 84.19 96 GLY A C 1
ATOM 721 O O . GLY A 1 96 ? 0.590 7.116 7.989 1.00 84.19 96 GLY A O 1
ATOM 722 N N . GLN A 1 97 ? 0.361 6.147 5.973 1.00 90.06 97 GLN A N 1
ATOM 723 C CA . GLN A 1 97 ? -1.065 5.833 6.079 1.00 90.06 97 GLN A CA 1
ATOM 724 C C . GLN A 1 97 ? -1.256 4.361 6.450 1.00 90.06 97 GLN A C 1
ATOM 726 O O . GLN A 1 97 ? -0.356 3.546 6.251 1.00 90.06 97 GLN A O 1
ATOM 731 N N . GLU A 1 98 ? -2.419 4.022 6.995 1.00 90.19 98 GLU A N 1
ATOM 732 C CA . GLU A 1 98 ? -2.755 2.642 7.351 1.00 90.19 98 GLU A CA 1
ATOM 733 C C . GLU A 1 98 ? -3.597 2.008 6.240 1.00 90.19 98 GLU A C 1
ATOM 735 O O . GLU A 1 98 ? -4.552 2.625 5.761 1.00 90.19 98 GLU A O 1
ATOM 740 N N . CYS A 1 99 ? -3.236 0.798 5.808 1.00 90.50 99 CYS A N 1
ATOM 741 C CA . CYS A 1 99 ? -4.048 0.018 4.875 1.00 90.50 99 CYS A CA 1
ATOM 742 C C . CYS A 1 99 ? -5.386 -0.331 5.539 1.00 90.50 99 CYS A C 1
ATOM 744 O O . CYS A 1 99 ? -5.389 -0.855 6.652 1.00 90.50 99 CYS A O 1
ATOM 746 N N . CYS A 1 100 ? -6.512 -0.092 4.864 1.00 91.50 100 CYS A N 1
ATOM 747 C CA . CYS A 1 100 ? -7.824 -0.429 5.407 1.00 91.50 100 CYS A CA 1
ATOM 748 C C . CYS A 1 100 ? -8.793 -0.903 4.330 1.00 91.50 100 CYS A C 1
ATOM 750 O O . CYS A 1 100 ? -9.167 -0.144 3.435 1.00 91.50 100 CYS A O 1
ATOM 752 N N . GLY A 1 101 ? -9.190 -2.176 4.405 1.00 85.75 101 GLY A N 1
ATOM 753 C CA . GLY A 1 101 ? -9.952 -2.828 3.344 1.00 85.75 101 GLY A CA 1
ATOM 754 C C . GLY A 1 101 ? -9.258 -2.681 1.986 1.00 85.75 101 GLY A C 1
ATOM 755 O O . GLY A 1 101 ? -8.122 -3.118 1.793 1.00 85.75 101 GLY A O 1
ATOM 756 N N . THR A 1 102 ? -9.940 -2.036 1.041 1.00 84.31 102 THR A N 1
ATOM 757 C CA . THR A 1 102 ? -9.408 -1.756 -0.299 1.00 84.31 102 THR A CA 1
ATOM 758 C C . THR A 1 102 ? -8.683 -0.412 -0.409 1.00 84.31 102 THR A C 1
ATOM 760 O O . THR A 1 102 ? -8.079 -0.141 -1.447 1.00 84.31 102 THR A O 1
ATOM 763 N N . GLY A 1 103 ? -8.702 0.417 0.637 1.00 88.06 103 GLY A N 1
ATOM 764 C CA . GLY A 1 103 ? -8.208 1.793 0.630 1.00 88.06 103 GLY A CA 1
ATOM 765 C C . GLY A 1 103 ? -7.194 2.106 1.732 1.00 88.06 103 GLY A C 1
ATOM 766 O O . GLY A 1 103 ? -6.554 1.220 2.302 1.00 88.06 103 GLY A O 1
ATOM 767 N N . CYS A 1 104 ? -7.050 3.403 2.007 1.00 92.31 104 CYS A N 1
ATOM 768 C CA . CYS A 1 104 ? -6.036 3.960 2.897 1.00 92.31 104 CYS A CA 1
ATOM 769 C C . CYS A 1 104 ? -6.669 4.912 3.904 1.00 92.31 104 CYS A C 1
ATOM 771 O O . CYS A 1 104 ? -7.420 5.811 3.523 1.00 92.31 104 CYS A O 1
ATOM 773 N N . CYS A 1 105 ? -6.316 4.771 5.177 1.00 92.75 105 CYS A N 1
ATOM 774 C CA . CYS A 1 105 ? -6.701 5.736 6.194 1.00 92.75 105 CYS A CA 1
ATOM 775 C C . CYS A 1 105 ? -5.759 6.936 6.196 1.00 92.75 105 CYS A C 1
ATOM 777 O O . CYS A 1 105 ? -4.536 6.794 6.262 1.00 92.75 105 CYS A O 1
ATOM 779 N N . ALA A 1 106 ? -6.342 8.134 6.195 1.00 90.69 106 ALA A N 1
ATOM 780 C CA . ALA A 1 106 ? -5.596 9.373 6.347 1.00 90.69 106 ALA A CA 1
ATOM 781 C C . ALA A 1 106 ? -4.812 9.407 7.673 1.00 90.69 106 ALA A C 1
ATOM 783 O O . ALA A 1 106 ? -5.118 8.706 8.642 1.00 90.69 106 ALA A O 1
ATOM 784 N N . LYS A 1 107 ? -3.801 10.278 7.747 1.00 88.62 107 LYS A N 1
ATOM 785 C CA . LYS A 1 107 ? -3.066 10.497 8.999 1.00 88.62 107 LYS A CA 1
ATOM 786 C C . LYS A 1 107 ? -4.027 10.926 10.114 1.00 88.62 107 LYS A C 1
ATOM 788 O O . LYS A 1 107 ? -4.907 11.752 9.902 1.00 88.62 107 LYS A O 1
ATOM 793 N N . GLY A 1 108 ? -3.840 10.367 11.309 1.00 87.62 108 GLY A N 1
ATOM 794 C CA . GLY A 1 108 ? -4.720 10.615 12.461 1.00 87.62 108 GLY A CA 1
ATOM 795 C C . GLY A 1 108 ? -5.938 9.688 12.540 1.00 87.62 108 GLY A C 1
ATOM 796 O O . GLY A 1 108 ? -6.665 9.729 13.534 1.00 87.62 108 GLY A O 1
ATOM 797 N N . PHE A 1 109 ? -6.112 8.810 11.551 1.00 91.56 109 PHE A N 1
ATOM 798 C CA . PHE A 1 109 ? -7.094 7.733 11.561 1.00 91.56 109 PHE A CA 1
ATOM 799 C C . PHE A 1 109 ? -6.407 6.374 11.761 1.00 91.56 109 PHE A C 1
ATOM 801 O O . PHE A 1 109 ? -5.185 6.260 11.637 1.00 91.56 109 PHE A O 1
ATOM 808 N N . ARG A 1 110 ? -7.204 5.373 12.128 1.00 90.81 110 ARG A N 1
ATOM 809 C CA . ARG A 1 110 ? -6.853 3.959 12.269 1.00 90.81 110 ARG A CA 1
ATOM 810 C C . ARG A 1 110 ? -7.895 3.105 11.560 1.00 90.81 110 ARG A C 1
ATOM 812 O O . ARG A 1 110 ? -9.054 3.513 11.463 1.00 90.81 110 ARG A O 1
ATOM 819 N N . CYS A 1 111 ? -7.502 1.929 11.110 1.00 91.81 111 CYS A N 1
ATOM 820 C CA . CYS A 1 111 ? -8.389 0.981 10.475 1.00 91.81 111 CYS A CA 1
ATOM 821 C C . CYS A 1 111 ? -9.179 0.176 11.513 1.00 91.81 111 CYS A C 1
ATOM 823 O O . CYS A 1 111 ? -8.623 -0.406 12.444 1.00 91.81 111 CYS A O 1
ATOM 825 N N . CYS A 1 112 ? -10.491 0.126 11.319 1.00 91.75 112 CYS A N 1
ATOM 826 C CA . CYS A 1 112 ? -11.445 -0.673 12.071 1.00 91.75 112 CYS A CA 1
ATOM 827 C C . CYS A 1 112 ? -12.196 -1.570 11.084 1.00 91.75 112 CYS A C 1
ATOM 829 O O . CYS A 1 112 ? -13.296 -1.245 10.648 1.00 91.75 112 CYS A O 1
ATOM 831 N N . GLY A 1 113 ? -11.572 -2.676 10.673 1.00 88.19 113 GLY A N 1
ATOM 832 C CA . GLY A 1 113 ? -12.108 -3.570 9.645 1.00 88.19 113 GLY A CA 1
ATOM 833 C C . GLY A 1 113 ? -11.911 -3.008 8.237 1.00 88.19 113 GLY A C 1
ATOM 834 O O . GLY A 1 113 ? -10.834 -3.140 7.662 1.00 88.19 113 GLY A O 1
ATOM 835 N N . THR A 1 114 ? -12.948 -2.387 7.676 1.00 88.50 114 THR A N 1
ATOM 836 C CA . THR A 1 114 ? -12.905 -1.755 6.342 1.00 88.50 114 THR A CA 1
ATOM 837 C C . THR A 1 114 ? -13.075 -0.240 6.403 1.00 88.50 114 THR A C 1
ATOM 839 O O . THR A 1 114 ? -13.130 0.410 5.362 1.00 88.50 114 THR A O 1
ATOM 842 N N . TRP A 1 115 ? -13.167 0.328 7.608 1.00 90.69 115 TRP A N 1
ATOM 843 C CA . TRP A 1 115 ? -13.446 1.742 7.819 1.00 90.69 115 TRP A CA 1
ATOM 844 C C . TRP A 1 115 ? -12.388 2.440 8.663 1.00 90.69 115 TRP A C 1
ATOM 846 O O . TRP A 1 115 ? -11.818 1.867 9.589 1.00 90.69 115 TRP A O 1
ATOM 856 N N . CYS A 1 116 ? -12.153 3.712 8.357 1.00 92.75 116 CYS A N 1
ATOM 857 C CA . CYS A 1 116 ? -11.162 4.532 9.034 1.00 92.75 116 CYS A CA 1
ATOM 858 C C . CYS A 1 116 ? -11.803 5.338 10.166 1.00 92.75 116 CYS A C 1
ATOM 860 O O . CYS A 1 116 ? -12.543 6.290 9.924 1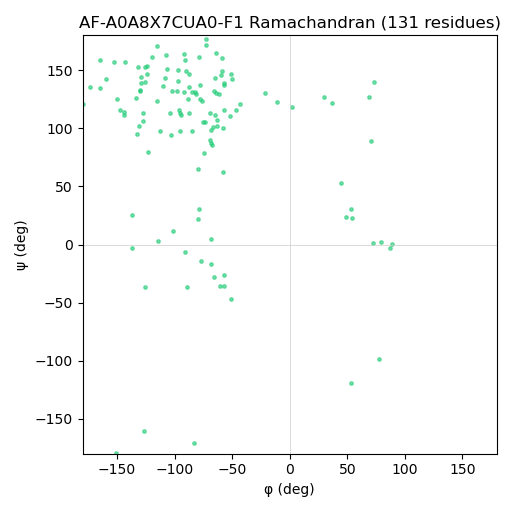.00 92.75 116 CYS A O 1
ATOM 862 N N . CYS A 1 117 ? -11.471 5.001 11.408 1.00 93.25 117 CYS A N 1
ATOM 863 C CA . CYS A 1 117 ? -11.896 5.739 12.596 1.00 93.25 117 CYS A CA 1
ATOM 864 C C . CYS A 1 117 ? -10.812 6.716 13.041 1.00 93.25 117 CYS A C 1
ATOM 866 O O . CYS A 1 117 ? -9.624 6.446 12.866 1.00 93.25 117 CYS A O 1
ATOM 868 N N . LYS A 1 118 ? -11.171 7.850 13.655 1.00 93.00 118 LYS A N 1
ATOM 869 C CA . LYS A 1 118 ? -10.153 8.713 14.280 1.00 93.00 118 LYS A CA 1
ATOM 870 C C . LYS A 1 118 ? -9.418 7.908 15.352 1.00 93.00 118 LYS A C 1
ATOM 872 O O . LYS A 1 118 ? -10.029 7.101 16.043 1.00 93.00 118 LYS A O 1
ATOM 877 N N . LYS A 1 119 ? -8.123 8.157 15.557 1.00 91.25 119 LYS A N 1
ATOM 878 C CA . LYS A 1 119 ? -7.329 7.421 16.564 1.00 91.25 119 LYS A CA 1
ATOM 879 C C . LYS A 1 119 ? -7.889 7.502 17.991 1.00 91.25 119 LYS A C 1
ATOM 881 O O . LYS A 1 119 ? -7.653 6.589 18.769 1.00 91.25 119 LYS A O 1
ATOM 886 N N . LYS A 1 120 ? -8.634 8.564 18.320 1.00 90.75 120 LYS A N 1
ATOM 887 C CA . LYS A 1 120 ? -9.320 8.724 19.614 1.00 90.75 120 LYS A CA 1
ATOM 888 C C . LYS A 1 120 ? -10.604 7.890 19.744 1.00 90.75 120 LYS A C 1
ATOM 890 O O . LYS A 1 120 ? -11.101 7.747 20.850 1.00 90.75 120 LYS A O 1
ATOM 895 N N . GLN A 1 121 ? -11.128 7.364 18.636 1.00 91.50 121 GLN A N 1
ATOM 896 C CA . GLN A 1 121 ? -12.355 6.576 18.606 1.00 91.50 121 GLN A CA 1
ATOM 897 C C . GLN A 1 121 ? -12.077 5.084 18.793 1.00 91.50 121 GLN A C 1
ATOM 899 O O . GLN A 1 121 ? -11.05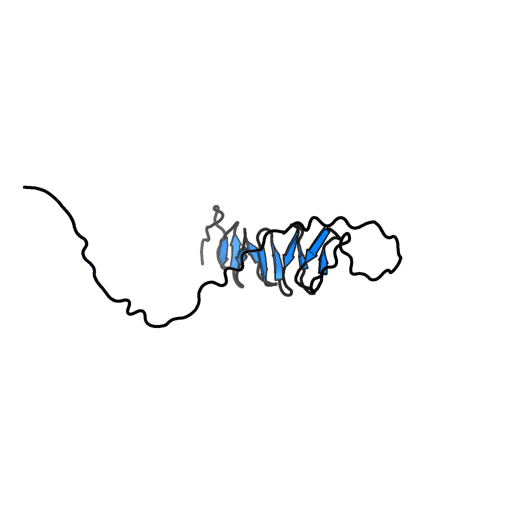5 4.541 18.351 1.00 91.50 121 GLN A O 1
ATOM 904 N N . THR A 1 122 ? -13.041 4.399 19.392 1.00 91.75 122 THR A N 1
ATOM 905 C CA . THR A 1 122 ? -13.069 2.945 19.561 1.00 91.75 122 THR A CA 1
ATOM 906 C C . THR A 1 122 ? -13.714 2.282 18.342 1.00 91.75 122 THR A C 1
ATOM 908 O O . THR A 1 122 ? -14.737 2.758 17.854 1.00 91.75 122 THR A O 1
ATOM 911 N N . CYS A 1 123 ? -13.123 1.197 17.829 1.00 91.62 123 CYS A 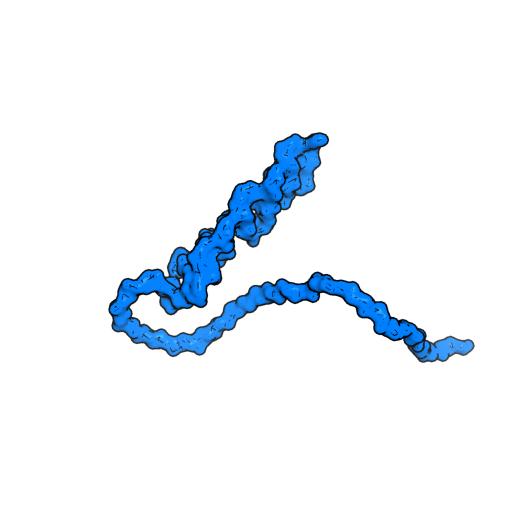N 1
ATOM 912 C CA . CYS A 1 123 ? -13.744 0.398 16.772 1.00 91.62 123 CYS A CA 1
ATOM 913 C C . CYS A 1 123 ? -15.010 -0.258 17.319 1.00 91.62 123 CYS A C 1
ATOM 915 O O . CYS A 1 123 ? -14.982 -0.856 18.394 1.00 91.62 123 CYS A O 1
ATOM 917 N N . GLY A 1 124 ? -16.102 -0.160 16.571 1.00 89.50 124 GLY A N 1
ATOM 918 C CA . GLY A 1 124 ? -17.313 -0.911 16.851 1.00 89.50 124 GLY A CA 1
ATOM 919 C C . GLY A 1 124 ? -17.185 -2.396 16.527 1.00 89.50 124 GLY A C 1
ATOM 920 O O . GLY A 1 124 ? -16.217 -2.833 15.908 1.00 89.50 124 GLY A O 1
ATOM 921 N N . ALA A 1 125 ? -18.202 -3.165 16.922 1.00 85.69 125 ALA A N 1
ATOM 922 C CA . ALA A 1 125 ? -18.311 -4.581 16.567 1.00 85.69 125 ALA A CA 1
ATOM 923 C C . ALA A 1 125 ? -18.515 -4.796 15.054 1.00 85.69 125 ALA A C 1
ATOM 925 O O . ALA A 1 125 ? -18.106 -5.820 14.514 1.00 85.69 125 ALA A O 1
ATOM 926 N N . ALA A 1 126 ? -19.120 -3.826 14.360 1.00 84.12 126 ALA A N 1
ATOM 927 C CA . ALA A 1 126 ? -19.232 -3.829 12.906 1.00 84.12 126 ALA A CA 1
ATOM 928 C C . ALA A 1 126 ? -17.999 -3.183 12.247 1.00 84.12 126 ALA A C 1
ATOM 930 O O . ALA A 1 126 ? -17.434 -2.213 12.755 1.00 84.12 126 ALA A O 1
ATOM 931 N N . THR A 1 127 ? -17.619 -3.678 11.065 1.00 79.56 127 THR A N 1
ATOM 932 C CA . THR A 1 127 ? -16.421 -3.273 10.293 1.00 79.56 127 THR A CA 1
ATOM 933 C C . THR A 1 127 ? -16.475 -1.853 9.711 1.00 79.56 127 THR A C 1
ATOM 935 O O . THR A 1 127 ? -15.583 -1.451 8.959 1.00 79.56 127 THR A O 1
ATOM 938 N N . TYR A 1 128 ? -17.530 -1.101 10.027 1.00 84.56 128 TYR A N 1
ATOM 939 C CA . TYR A 1 128 ? -17.793 0.251 9.541 1.00 84.56 128 TYR A CA 1
ATOM 940 C C . TYR A 1 128 ? -18.292 1.196 10.634 1.00 84.56 128 TYR A C 1
ATOM 942 O O . TYR A 1 128 ? -18.989 2.171 10.359 1.00 84.56 128 TYR A O 1
ATOM 950 N N . THR A 1 129 ? -17.964 0.916 11.895 1.00 89.19 129 THR A N 1
ATOM 951 C CA . THR A 1 129 ? -18.481 1.713 13.010 1.00 89.19 129 THR A CA 1
ATOM 952 C C . THR A 1 129 ? -17.374 2.184 13.939 1.00 89.19 129 THR A C 1
ATOM 954 O O . THR A 1 129 ? -16.447 1.443 14.263 1.00 89.19 129 THR A O 1
ATOM 957 N N . CYS A 1 130 ? -17.492 3.437 14.374 1.00 92.69 130 CYS A N 1
ATOM 958 C CA . CYS A 1 130 ? -16.602 4.086 15.328 1.00 92.69 130 CYS A CA 1
ATOM 959 C C . CYS A 1 130 ? -17.441 4.649 16.477 1.00 92.69 130 CYS A C 1
ATOM 961 O O . CYS A 1 130 ? -18.489 5.244 16.229 1.00 92.69 130 CYS A O 1
ATOM 963 N N . TYR A 1 131 ? -16.961 4.527 17.711 1.00 91.62 131 TYR A N 1
ATOM 964 C CA . TYR A 1 131 ? -17.647 5.026 18.902 1.00 91.62 131 TYR A CA 1
ATOM 965 C C . TYR A 1 131 ? -16.726 5.871 19.776 1.00 91.62 131 TYR A C 1
ATOM 967 O O . TYR A 1 131 ? -15.551 5.538 19.922 1.00 91.62 131 TYR A O 1
ATOM 975 N N . GLY A 1 132 ? -17.303 6.914 20.385 1.00 77.88 132 GLY A N 1
ATOM 976 C CA . GLY A 1 132 ? -16.652 7.812 21.346 1.00 77.88 132 GLY A CA 1
ATOM 977 C C . GLY A 1 132 ? -15.587 8.702 20.709 1.00 77.88 132 GLY A C 1
ATOM 978 O O . GLY A 1 132 ? -14.702 8.201 20.035 1.00 77.88 132 GLY A O 1
ATOM 979 N N . GLY A 1 133 ? -15.648 10.020 20.891 1.00 70.38 133 GLY A N 1
ATOM 980 C CA . GLY A 1 133 ? -14.673 10.943 20.303 1.00 70.38 133 GLY A CA 1
ATOM 981 C C . GLY A 1 133 ? -14.811 12.357 20.819 1.00 70.38 133 GLY A C 1
ATOM 982 O O . GLY A 1 133 ? -15.971 12.790 20.970 1.00 70.38 133 GLY A O 1
#

Foldseek 3Di:
DDDDDDDDDDDDDPDDDDDDDDPPPDPDDDPPPPDDDDDDDDDDPDQQALCNDGAPVFGHDPSHDTAVENQWDQDPVRDIGHPQWDDEPQDTHGPQWDHAQNDTADPQWDAQHRDTHGPQWDRDPDRHDTDDD

Secondary structure (DSSP, 8-state):
----------------------------------------------S-EETTEE-SSSEEETTTEEES-TT-EE-TTS-EE-TTEEE-SSSEEETTSEEETTEEEPTTEEEETTEEEETTSEEPSSTT-EE--